Protein AF-A8VLS9-F1 (afdb_monomer_lite)

Radius of gyration: 17.63 Å; chains: 1; bounding box: 40×38×46 Å

Structure (mmCIF, N/CA/C/O backbone):
data_AF-A8VLS9-F1
#
_entry.id   AF-A8VLS9-F1
#
loop_
_atom_site.group_PDB
_atom_site.id
_atom_site.type_symbol
_atom_site.label_atom_id
_atom_site.label_alt_id
_atom_site.label_comp_id
_atom_site.label_asym_id
_atom_site.label_entity_id
_atom_site.label_seq_id
_atom_site.pdbx_PDB_ins_code
_atom_site.Cartn_x
_atom_site.Cartn_y
_atom_site.Cartn_z
_atom_site.occupancy
_atom_site.B_iso_or_equiv
_atom_site.auth_seq_id
_atom_site.auth_comp_id
_atom_site.auth_asym_id
_atom_site.auth_atom_id
_atom_site.pdbx_PDB_model_num
ATOM 1 N N . LEU A 1 1 ? 1.865 -14.936 4.197 1.00 87.62 1 LEU A N 1
ATOM 2 C CA . LEU A 1 1 ? 1.636 -14.391 2.835 1.00 87.62 1 LEU A CA 1
ATOM 3 C C . LEU A 1 1 ? 2.770 -14.680 1.863 1.00 87.62 1 LEU A C 1
ATOM 5 O O . LEU A 1 1 ? 2.477 -15.161 0.781 1.00 87.62 1 LEU A O 1
ATOM 9 N N . HIS A 1 2 ? 4.039 -14.425 2.206 1.00 91.31 2 HIS A N 1
ATOM 10 C CA . HIS A 1 2 ? 5.161 -14.785 1.321 1.00 91.31 2 HIS A CA 1
ATOM 11 C C . HIS A 1 2 ? 5.293 -16.305 1.111 1.00 91.31 2 HIS A C 1
ATOM 13 O O . HIS A 1 2 ? 5.578 -16.752 0.014 1.00 91.31 2 HIS A O 1
ATOM 19 N N . GLN A 1 3 ? 5.055 -17.101 2.158 1.00 94.00 3 GLN A N 1
ATOM 20 C CA . GLN A 1 3 ? 5.086 -18.573 2.114 1.00 94.00 3 GLN A CA 1
ATOM 21 C C . GLN A 1 3 ? 3.741 -19.207 1.700 1.00 94.00 3 GLN A C 1
ATOM 23 O O . GLN A 1 3 ? 3.533 -20.387 1.946 1.00 94.00 3 GLN A O 1
ATOM 28 N N . ASP A 1 4 ? 2.784 -18.416 1.201 1.00 93.94 4 ASP A N 1
ATOM 29 C CA . ASP A 1 4 ? 1.447 -18.878 0.772 1.00 93.94 4 ASP A CA 1
ATOM 30 C C . ASP A 1 4 ? 0.614 -19.659 1.820 1.00 93.94 4 ASP A C 1
ATOM 32 O O . ASP A 1 4 ? -0.390 -20.294 1.512 1.00 93.94 4 ASP A O 1
ATOM 36 N N . LEU A 1 5 ? 0.960 -19.540 3.106 1.00 96.12 5 LEU A N 1
ATOM 37 C CA . LEU A 1 5 ? 0.161 -20.042 4.231 1.00 96.12 5 LEU A CA 1
ATOM 38 C C . LEU A 1 5 ? -1.043 -19.120 4.509 1.00 96.12 5 LEU A C 1
ATOM 40 O O . LEU A 1 5 ? -1.032 -18.345 5.468 1.00 96.12 5 LEU A O 1
ATOM 44 N N . PHE A 1 6 ? -2.061 -19.155 3.647 1.00 96.50 6 PHE A N 1
ATOM 45 C CA . PHE A 1 6 ? -3.184 -18.205 3.681 1.00 96.50 6 PHE A CA 1
ATOM 46 C C . PHE A 1 6 ? -4.073 -18.338 4.920 1.00 96.50 6 PHE A C 1
ATOM 48 O O . PHE A 1 6 ? -4.400 -17.329 5.534 1.00 96.50 6 PHE A O 1
ATOM 55 N N . SER A 1 7 ? -4.395 -19.560 5.351 1.00 96.56 7 SER A N 1
ATOM 56 C CA . SER A 1 7 ? -5.241 -19.794 6.532 1.00 96.56 7 SER A CA 1
ATOM 57 C C . SER A 1 7 ? -4.595 -19.262 7.812 1.00 96.56 7 SER A C 1
ATOM 59 O O . SER A 1 7 ? -5.255 -18.638 8.636 1.00 96.56 7 SER A O 1
ATOM 61 N N . LEU A 1 8 ? -3.282 -19.478 7.962 1.00 97.25 8 LEU A N 1
ATOM 62 C CA . LEU A 1 8 ? -2.515 -18.945 9.086 1.00 97.25 8 LEU A CA 1
ATOM 63 C C . LEU A 1 8 ? -2.406 -17.419 9.004 1.00 97.25 8 LEU A C 1
ATOM 65 O O . LEU A 1 8 ? -2.547 -16.741 10.016 1.00 97.25 8 LEU A O 1
ATOM 69 N N . ALA A 1 9 ? -2.177 -16.875 7.804 1.00 97.19 9 ALA A N 1
ATOM 70 C CA . ALA A 1 9 ? -2.129 -15.432 7.605 1.00 97.19 9 ALA A CA 1
ATOM 71 C C . ALA A 1 9 ? -3.453 -14.765 8.004 1.00 97.19 9 ALA A C 1
ATOM 73 O O . ALA A 1 9 ? -3.411 -13.786 8.741 1.00 97.19 9 ALA A O 1
ATOM 74 N N . GLN A 1 10 ? -4.595 -15.331 7.599 1.00 97.56 10 GLN A N 1
ATOM 75 C CA . GLN A 1 10 ? -5.918 -14.836 7.980 1.00 97.56 10 GLN A CA 1
ATOM 76 C C . GLN A 1 10 ? -6.099 -14.833 9.503 1.00 97.56 10 GLN A C 1
ATOM 78 O O . GLN A 1 10 ? -6.404 -13.797 10.077 1.00 97.56 10 GLN A O 1
ATOM 83 N N . GLN A 1 11 ? -5.777 -15.941 10.182 1.00 97.56 11 GLN A N 1
ATOM 84 C CA . GLN A 1 11 ? -5.857 -16.009 11.648 1.00 97.56 11 GLN A CA 1
ATOM 85 C C . GLN A 1 11 ? -4.977 -14.963 12.346 1.00 97.56 11 GLN A C 1
ATOM 87 O O . GLN A 1 11 ? -5.353 -14.433 13.389 1.00 97.56 11 GLN A O 1
ATOM 92 N N . CYS A 1 12 ? -3.787 -14.677 11.812 1.00 97.19 12 CYS A N 1
ATOM 93 C CA . CYS A 1 12 ? -2.925 -13.631 12.358 1.00 97.19 12 CYS A CA 1
ATOM 94 C C . CYS A 1 12 ? -3.486 -12.224 12.111 1.00 97.19 12 CYS A C 1
ATOM 96 O O . CYS A 1 12 ? -3.339 -11.371 12.982 1.00 97.19 12 CYS A O 1
ATOM 98 N N . ILE A 1 13 ? -4.115 -11.980 10.956 1.00 96.94 13 ILE A N 1
ATOM 99 C CA . ILE A 1 13 ? -4.780 -10.706 10.645 1.00 96.94 13 ILE A CA 1
ATOM 100 C C . ILE A 1 13 ? -5.957 -10.486 11.600 1.00 96.94 13 ILE A C 1
ATOM 102 O O . ILE A 1 13 ? -6.051 -9.415 12.195 1.00 96.94 13 ILE A O 1
ATOM 106 N N . ASP A 1 14 ? -6.794 -11.503 11.806 1.00 96.31 14 ASP A N 1
ATOM 107 C CA . ASP A 1 14 ? -7.952 -11.427 12.703 1.00 96.31 14 ASP A CA 1
ATOM 108 C C . ASP A 1 14 ? -7.511 -11.135 14.144 1.00 96.31 14 ASP A C 1
ATOM 110 O O . ASP A 1 14 ? -7.962 -10.167 14.749 1.00 96.31 14 ASP A O 1
ATOM 114 N N . LYS A 1 15 ? -6.510 -11.868 14.652 1.00 95.50 15 LYS A N 1
ATOM 115 C CA . LYS A 1 15 ? -5.925 -11.601 15.978 1.00 95.50 15 LYS A CA 1
ATOM 116 C C . LYS A 1 15 ? -5.336 -10.199 16.100 1.00 95.50 15 LYS A C 1
ATOM 118 O O . LYS A 1 15 ? -5.392 -9.602 17.169 1.00 95.50 15 LYS A O 1
ATOM 123 N N . ALA A 1 16 ? -4.717 -9.686 15.037 1.00 94.75 16 ALA A N 1
ATOM 124 C CA . ALA A 1 16 ? -4.204 -8.324 15.049 1.00 94.75 16 ALA A CA 1
ATOM 125 C C . ALA A 1 16 ? -5.354 -7.313 15.148 1.00 94.75 16 ALA A C 1
ATOM 127 O O . ALA A 1 16 ? -5.228 -6.356 15.905 1.00 94.75 16 ALA A O 1
ATOM 128 N N . ARG A 1 17 ? -6.477 -7.530 14.450 1.00 94.88 17 ARG A N 1
ATOM 129 C CA . ARG A 1 17 ? -7.660 -6.663 14.568 1.00 94.88 17 ARG A CA 1
ATOM 130 C C . ARG A 1 17 ? -8.220 -6.637 15.981 1.00 94.88 17 ARG A C 1
ATOM 132 O O . ARG A 1 17 ? -8.421 -5.546 16.497 1.00 94.88 17 ARG A O 1
ATOM 139 N N . ASP A 1 18 ? -8.341 -7.795 16.625 1.00 91.38 18 ASP A N 1
ATOM 140 C CA . ASP A 1 18 ? -8.818 -7.875 18.011 1.00 91.38 18 ASP A CA 1
ATOM 141 C C . ASP A 1 18 ? -7.973 -7.007 18.966 1.00 91.38 18 ASP A C 1
ATOM 143 O O . ASP A 1 18 ? -8.494 -6.392 19.896 1.00 91.38 18 ASP A O 1
ATOM 147 N N . LEU A 1 19 ? -6.657 -6.924 18.730 1.00 87.38 19 LEU A N 1
ATOM 148 C CA . LEU A 1 19 ? -5.754 -6.071 19.510 1.00 87.38 19 LEU A CA 1
ATOM 149 C C . LEU A 1 19 ? -5.933 -4.580 19.185 1.00 87.38 19 LEU A C 1
ATOM 151 O O . LEU A 1 19 ? -5.910 -3.746 20.091 1.00 87.38 19 LEU A O 1
ATOM 155 N N . TRP A 1 20 ? -6.124 -4.241 17.908 1.00 86.38 20 TRP A N 1
ATOM 156 C CA . TRP A 1 20 ? -6.301 -2.857 17.462 1.00 86.38 20 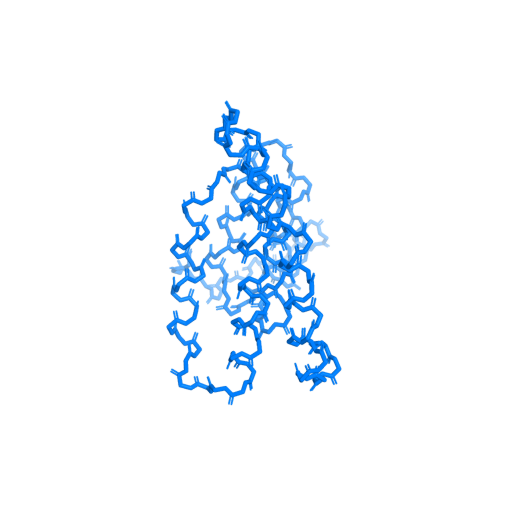TRP A CA 1
ATOM 157 C C . TRP A 1 20 ? -7.673 -2.274 17.820 1.00 86.38 20 TRP A C 1
ATOM 159 O O . TRP A 1 20 ? -7.766 -1.062 18.005 1.00 86.38 20 TRP A O 1
ATOM 169 N N . ASP A 1 21 ? -8.716 -3.091 17.968 1.00 85.94 21 ASP A N 1
ATOM 170 C CA . ASP A 1 21 ? -10.076 -2.629 18.281 1.00 85.94 21 ASP A CA 1
ATOM 171 C C . ASP A 1 21 ? -10.141 -1.852 19.606 1.00 85.94 21 ASP A C 1
ATOM 173 O O . ASP A 1 21 ? -10.777 -0.793 19.692 1.00 85.94 21 ASP A O 1
ATOM 177 N N . ALA A 1 22 ? -9.435 -2.331 20.635 1.00 81.00 22 ALA A N 1
ATOM 178 C CA . ALA A 1 22 ? -9.355 -1.653 21.927 1.00 81.00 22 ALA A CA 1
ATOM 179 C C . ALA A 1 22 ? -8.611 -0.308 21.828 1.00 81.00 22 ALA A C 1
ATOM 181 O O . ALA A 1 22 ? -9.062 0.696 22.387 1.00 81.00 22 ALA A O 1
ATOM 182 N N . GLU A 1 23 ? -7.500 -0.267 21.086 1.00 80.38 23 GLU A N 1
ATOM 183 C CA . GLU A 1 23 ? -6.709 0.952 20.890 1.00 80.38 23 GLU A CA 1
ATOM 184 C C . GLU A 1 23 ? -7.467 1.999 20.063 1.00 80.38 23 GLU A C 1
ATOM 186 O O . GLU A 1 23 ? -7.494 3.182 20.415 1.00 80.38 23 GLU A O 1
ATOM 191 N N . LEU A 1 24 ? -8.132 1.570 18.988 1.00 81.50 24 LEU A N 1
ATOM 192 C CA . LEU A 1 24 ? -8.917 2.442 18.122 1.00 81.50 24 LEU A CA 1
ATOM 193 C C . LEU A 1 24 ? -10.095 3.059 18.881 1.00 81.50 24 LEU A C 1
ATOM 195 O O . LEU A 1 24 ? -10.310 4.269 18.794 1.00 81.50 24 LEU A O 1
ATOM 199 N N . THR A 1 25 ? -10.821 2.251 19.661 1.00 82.62 25 THR A N 1
ATOM 200 C CA . THR A 1 25 ? -11.965 2.718 20.460 1.00 82.62 25 THR A CA 1
ATOM 201 C C . THR A 1 25 ? -11.542 3.790 21.465 1.00 82.62 25 THR A C 1
ATOM 203 O O . THR A 1 25 ? -12.227 4.803 21.611 1.00 82.62 25 THR A O 1
ATOM 206 N N . ALA A 1 26 ? -10.388 3.610 22.116 1.00 82.56 26 ALA A N 1
ATOM 207 C CA . ALA A 1 26 ? -9.853 4.586 23.060 1.00 82.56 26 ALA A CA 1
ATOM 208 C C . ALA A 1 26 ? -9.448 5.904 22.372 1.00 82.56 26 ALA A C 1
ATOM 210 O O . ALA A 1 26 ? -9.826 6.982 22.827 1.00 82.56 26 ALA A O 1
ATOM 211 N N . MET A 1 27 ? -8.719 5.839 21.252 1.00 84.06 27 MET A N 1
ATOM 212 C CA . MET A 1 27 ? -8.195 7.035 20.576 1.00 84.06 27 MET A CA 1
ATOM 213 C C . MET A 1 27 ? -9.257 7.821 19.799 1.00 84.06 27 MET A C 1
ATOM 215 O O . MET A 1 27 ? -9.195 9.054 19.740 1.00 84.06 27 MET A O 1
ATOM 219 N N . ALA A 1 28 ? -10.236 7.133 19.203 1.00 78.56 28 ALA A N 1
ATOM 220 C CA . ALA A 1 28 ? -11.307 7.764 18.432 1.00 78.56 28 ALA A CA 1
ATOM 221 C C . ALA A 1 28 ? -12.211 8.654 19.299 1.00 78.56 28 ALA A C 1
ATOM 223 O O . ALA A 1 28 ? -12.727 9.656 18.805 1.00 78.56 28 ALA A O 1
ATOM 224 N N . GLY A 1 29 ? -12.357 8.325 20.589 1.00 77.38 29 GLY A N 1
ATOM 225 C CA . GLY A 1 29 ? -13.092 9.147 21.552 1.00 77.38 29 GLY A CA 1
ATOM 226 C C . GLY A 1 29 ? -12.431 10.496 21.857 1.00 77.38 29 GLY A C 1
ATOM 227 O O . GLY A 1 29 ? -13.108 11.412 22.317 1.00 77.38 29 GLY A O 1
ATOM 228 N N . GLU A 1 30 ? -11.130 10.643 21.584 1.00 80.56 30 GLU A N 1
ATOM 229 C CA . GLU A 1 30 ? -10.371 11.855 21.906 1.00 80.56 30 GLU A CA 1
ATOM 230 C C . GLU A 1 30 ? -10.206 12.788 20.701 1.00 80.56 30 GLU A C 1
ATOM 232 O O . GLU A 1 30 ? -10.484 13.983 20.793 1.00 80.56 30 GLU A O 1
ATOM 237 N N . SER A 1 31 ? -9.707 12.274 19.569 1.00 85.56 31 SER A N 1
ATOM 238 C CA . SER A 1 31 ? -9.565 13.053 18.331 1.00 85.56 31 SER A CA 1
ATOM 239 C C . SER A 1 31 ? -9.227 12.175 17.125 1.00 85.56 31 SER A C 1
ATOM 241 O O . SER A 1 31 ? -8.491 11.193 17.229 1.00 85.56 31 SER A O 1
ATOM 243 N N . TYR A 1 32 ? -9.664 12.602 15.937 1.00 83.31 32 TYR A N 1
ATOM 244 C CA . TYR A 1 32 ? -9.305 11.935 14.681 1.00 83.31 32 TYR A CA 1
ATOM 245 C C . TYR A 1 32 ? -7.788 11.902 14.435 1.00 83.31 32 TYR A C 1
ATOM 247 O O . TYR A 1 32 ? -7.257 10.910 13.944 1.00 83.31 32 TYR A O 1
ATOM 255 N N . SER A 1 33 ? -7.066 12.970 14.791 1.00 85.38 33 SER A N 1
ATOM 256 C CA . SER A 1 33 ? -5.616 13.053 14.582 1.00 85.38 33 SER A CA 1
ATOM 257 C C . SER A 1 33 ? -4.846 12.002 15.383 1.00 85.38 33 SER A C 1
ATOM 259 O O . SER A 1 33 ? -3.887 11.442 14.858 1.00 85.38 33 SER A O 1
ATOM 261 N N . ARG A 1 34 ? -5.278 11.689 16.613 1.00 86.19 34 ARG A N 1
ATOM 262 C CA . ARG A 1 34 ? -4.702 10.594 17.411 1.00 86.19 34 ARG A CA 1
ATOM 263 C C . ARG A 1 34 ? -5.068 9.223 16.851 1.00 86.19 34 ARG A C 1
ATOM 265 O O . ARG A 1 34 ? -4.205 8.358 16.766 1.00 86.19 34 ARG A O 1
ATOM 272 N N . ALA A 1 35 ? -6.311 9.051 16.405 1.00 90.12 35 ALA A N 1
ATOM 273 C CA . ALA A 1 35 ? -6.772 7.789 15.836 1.00 90.12 35 ALA A CA 1
ATOM 274 C C . ALA A 1 35 ? -6.178 7.480 14.448 1.00 90.12 35 ALA A C 1
ATOM 276 O O . ALA A 1 35 ? -6.175 6.322 14.034 1.00 90.12 35 ALA A O 1
ATOM 277 N N . TYR A 1 36 ? -5.654 8.477 13.722 1.00 91.25 36 TYR A N 1
ATOM 278 C CA . TYR A 1 36 ? -5.196 8.301 12.340 1.00 91.25 36 TYR A CA 1
ATOM 279 C C . TYR A 1 36 ? -4.125 7.211 12.186 1.00 91.25 36 TYR A C 1
ATOM 281 O O . TYR A 1 36 ? -4.201 6.411 11.257 1.00 91.25 36 TYR A O 1
ATOM 289 N N . GLY A 1 37 ? -3.166 7.126 13.114 1.00 90.88 37 GLY A N 1
ATOM 290 C CA . GLY A 1 37 ? -2.146 6.073 13.079 1.00 90.88 37 GLY A CA 1
ATOM 291 C C . GLY A 1 37 ? -2.751 4.666 13.146 1.00 90.88 37 GLY A C 1
ATOM 292 O O . GLY A 1 37 ? -2.382 3.800 12.356 1.00 90.88 37 GLY A O 1
ATOM 293 N N . ALA A 1 38 ? -3.737 4.459 14.023 1.00 90.31 38 ALA A N 1
ATOM 294 C CA . ALA A 1 38 ? -4.461 3.192 14.103 1.00 90.31 38 ALA A CA 1
ATOM 295 C C . ALA A 1 38 ? -5.337 2.942 12.868 1.00 90.31 38 ALA A C 1
ATOM 297 O O . ALA A 1 38 ? -5.376 1.820 12.377 1.00 90.31 38 ALA A O 1
ATOM 298 N N . MET A 1 39 ? -5.958 3.978 12.293 1.00 90.69 39 MET A N 1
ATOM 299 C CA . MET A 1 39 ? -6.696 3.852 11.029 1.00 90.69 39 MET A CA 1
ATOM 300 C C . MET A 1 39 ? -5.801 3.365 9.882 1.00 90.69 39 MET A C 1
ATOM 302 O O . MET A 1 39 ? -6.226 2.522 9.092 1.00 90.69 39 MET A O 1
ATOM 306 N N . VAL A 1 40 ? -4.553 3.845 9.803 1.00 93.94 40 VAL A N 1
ATOM 307 C CA . VAL A 1 40 ? -3.566 3.351 8.829 1.00 93.94 40 VAL A CA 1
ATOM 308 C C . VAL A 1 40 ? -3.240 1.877 9.087 1.00 93.94 40 VAL A C 1
ATOM 310 O O . VAL A 1 40 ? -3.220 1.093 8.139 1.00 93.94 40 VAL A O 1
ATOM 313 N N . SER A 1 41 ? -3.057 1.467 10.346 1.00 94.12 41 SER A N 1
ATOM 314 C CA . SER A 1 41 ? -2.862 0.052 10.701 1.00 94.12 41 SER A CA 1
ATOM 315 C C . SER A 1 41 ? -4.055 -0.818 10.288 1.00 94.12 41 SER A C 1
ATOM 317 O O . SER A 1 41 ? -3.864 -1.857 9.656 1.00 94.12 41 SER A O 1
ATOM 319 N N . CYS A 1 42 ? -5.287 -0.383 10.567 1.00 93.81 42 CYS A N 1
ATOM 320 C CA . CYS A 1 42 ? -6.504 -1.081 10.146 1.00 93.81 42 CYS A CA 1
ATO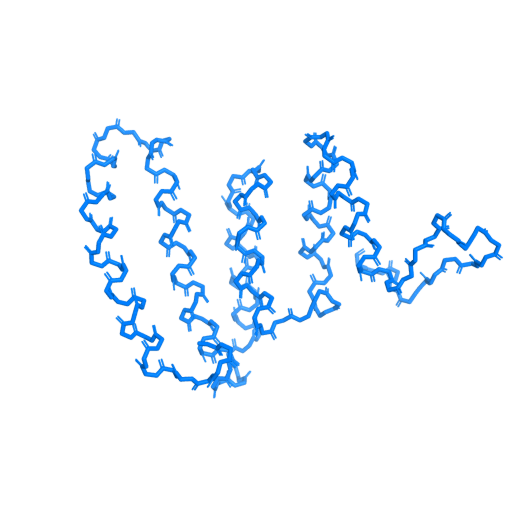M 321 C C . CYS A 1 42 ? -6.593 -1.192 8.619 1.00 93.81 42 CYS A C 1
ATOM 323 O O . CYS A 1 42 ? -6.902 -2.264 8.098 1.00 93.81 42 CYS A O 1
ATOM 325 N N . GLN A 1 43 ? -6.264 -0.119 7.892 1.00 95.25 43 GLN A N 1
ATOM 326 C CA . GLN A 1 43 ? -6.181 -0.156 6.434 1.00 95.25 43 GLN A CA 1
ATOM 327 C C . GLN A 1 43 ? -5.147 -1.182 5.957 1.00 95.25 43 GLN A C 1
ATOM 329 O O . GLN A 1 43 ? -5.451 -1.957 5.056 1.00 95.25 43 GLN A O 1
ATOM 334 N N . MET A 1 44 ? -3.952 -1.225 6.553 1.00 97.44 44 MET A N 1
ATOM 335 C CA . MET A 1 44 ? -2.922 -2.202 6.185 1.00 97.44 44 MET A CA 1
ATOM 336 C C . MET A 1 44 ? -3.366 -3.646 6.442 1.00 97.44 44 MET A C 1
ATOM 338 O O . MET A 1 44 ? -3.057 -4.520 5.636 1.00 97.44 44 MET A O 1
ATOM 342 N N . LEU A 1 45 ? -4.107 -3.908 7.524 1.00 97.25 45 LEU A N 1
ATOM 343 C CA . LEU A 1 45 ? -4.689 -5.229 7.791 1.00 97.25 45 LEU A CA 1
ATOM 344 C C . LEU A 1 45 ? -5.703 -5.624 6.713 1.00 97.25 45 LEU A C 1
ATOM 346 O O . LEU A 1 45 ? -5.643 -6.740 6.206 1.00 97.25 45 LEU A O 1
ATOM 350 N N . SER A 1 46 ? -6.573 -4.700 6.301 1.00 97.44 46 SER A N 1
ATOM 351 C CA . SER A 1 46 ? -7.495 -4.934 5.183 1.00 97.44 46 SER A CA 1
ATOM 352 C C . SER A 1 46 ? -6.761 -5.126 3.850 1.00 97.44 46 SER A C 1
ATOM 354 O O . SER A 1 46 ? -7.119 -6.011 3.078 1.00 97.44 46 SER A O 1
ATOM 356 N N . GLU A 1 47 ? -5.683 -4.377 3.592 1.00 98.06 47 GLU A N 1
ATOM 357 C CA . GLU A 1 47 ? -4.855 -4.587 2.397 1.00 98.06 47 GLU A CA 1
ATOM 358 C C . GLU A 1 47 ? -4.141 -5.949 2.420 1.00 98.06 47 GLU A C 1
ATOM 360 O O . GLU A 1 47 ? -4.004 -6.576 1.373 1.00 98.06 47 GLU A O 1
ATOM 365 N N . LEU A 1 48 ? -3.747 -6.473 3.588 1.00 98.31 48 LEU A N 1
ATOM 366 C CA . LEU A 1 48 ? -3.178 -7.823 3.709 1.00 98.31 48 LEU A CA 1
ATOM 367 C C . LEU A 1 48 ? -4.190 -8.928 3.361 1.00 98.31 48 LEU A C 1
ATOM 369 O O . LEU A 1 48 ? -3.798 -9.952 2.799 1.00 98.31 48 LEU A O 1
ATOM 373 N N . GLU A 1 49 ? -5.477 -8.741 3.647 1.00 98.06 49 GLU A N 1
ATOM 374 C CA . GLU A 1 49 ? -6.521 -9.666 3.184 1.00 98.06 49 GLU A CA 1
ATOM 375 C C . GLU A 1 49 ? -6.744 -9.561 1.680 1.00 98.06 49 GLU A C 1
ATOM 377 O O . GLU A 1 49 ? -6.879 -10.571 0.989 1.00 98.06 49 GLU A O 1
ATOM 382 N N . GLU A 1 50 ? -6.741 -8.341 1.147 1.00 98.44 50 GLU A N 1
ATOM 383 C CA . GLU A 1 50 ? -6.825 -8.111 -0.294 1.00 98.44 50 GLU A CA 1
ATOM 384 C C . GLU A 1 50 ? -5.613 -8.722 -1.012 1.00 98.44 50 GLU A C 1
ATOM 386 O O . GLU A 1 50 ? -5.775 -9.262 -2.100 1.00 98.44 50 GLU A O 1
ATOM 391 N N . VAL A 1 51 ? -4.429 -8.768 -0.388 1.00 98.31 51 VAL A N 1
ATOM 392 C CA . VAL A 1 51 ? -3.260 -9.518 -0.887 1.00 98.31 51 VAL A CA 1
ATOM 393 C C . VAL A 1 51 ? -3.545 -11.024 -0.973 1.00 98.31 51 VAL A C 1
ATOM 395 O O . VAL A 1 51 ? -3.154 -11.660 -1.955 1.00 98.31 51 VAL A O 1
ATOM 398 N N . ILE A 1 52 ? -4.237 -11.613 0.011 1.00 98.12 52 ILE A N 1
ATOM 399 C CA . ILE A 1 52 ? -4.681 -13.020 -0.060 1.00 98.12 52 ILE A CA 1
ATOM 400 C C . ILE A 1 52 ? -5.627 -13.198 -1.252 1.00 98.12 52 ILE A C 1
ATOM 402 O O . ILE A 1 52 ? -5.423 -14.086 -2.080 1.00 98.12 52 ILE A O 1
ATOM 406 N N . GLN A 1 53 ? -6.628 -12.324 -1.377 1.00 97.81 53 GLN A N 1
ATOM 407 C CA . GLN A 1 53 ? -7.606 -12.370 -2.468 1.00 97.81 53 GLN A CA 1
ATOM 408 C C . GLN A 1 53 ? -6.945 -12.186 -3.839 1.00 97.81 53 GLN A C 1
ATOM 410 O O . GLN A 1 53 ? -7.273 -12.910 -4.771 1.00 97.81 53 GLN A O 1
ATOM 415 N N . TYR A 1 54 ? -5.970 -11.285 -3.951 1.00 97.75 54 TYR A N 1
ATOM 416 C CA . TYR A 1 54 ? -5.218 -11.017 -5.175 1.00 97.75 54 TYR A CA 1
ATOM 417 C C . TYR A 1 54 ? -4.434 -12.248 -5.656 1.00 97.75 54 TYR A C 1
ATOM 419 O O . TYR A 1 54 ? -4.355 -12.521 -6.861 1.00 97.75 54 TYR A O 1
ATOM 427 N N . LYS A 1 55 ? -3.860 -13.010 -4.712 1.00 96.69 55 LYS A N 1
ATOM 428 C CA . LYS A 1 55 ? -3.153 -14.265 -5.004 1.00 96.69 55 LYS A CA 1
ATOM 429 C C . LYS A 1 55 ? -4.099 -15.389 -5.424 1.00 96.69 55 LYS A C 1
ATOM 431 O O . LYS A 1 55 ? -3.729 -16.172 -6.293 1.00 96.69 55 LYS A O 1
ATOM 436 N N . LEU A 1 56 ? -5.288 -15.468 -4.825 1.00 97.06 56 LEU A N 1
ATOM 437 C CA . LEU A 1 56 ? -6.217 -16.588 -5.013 1.00 97.06 56 LEU A CA 1
ATOM 438 C C . LEU A 1 56 ? -7.246 -16.387 -6.135 1.00 97.06 56 LEU A C 1
ATOM 440 O O . LEU A 1 56 ? -7.701 -17.375 -6.701 1.00 97.06 56 LEU A O 1
ATOM 444 N N . VAL A 1 57 ? -7.629 -15.145 -6.449 1.00 97.69 57 VAL A N 1
ATOM 445 C CA . VAL A 1 57 ? -8.755 -14.827 -7.347 1.00 97.69 57 VAL A CA 1
ATOM 446 C C . VAL A 1 57 ? -8.310 -13.829 -8.427 1.00 97.69 57 VAL A C 1
ATOM 448 O O . VAL A 1 57 ? -8.385 -12.613 -8.214 1.00 97.69 57 VAL A O 1
ATOM 451 N N . PRO A 1 58 ? -7.823 -14.309 -9.588 1.00 96.75 58 PRO A N 1
ATOM 452 C CA . PRO A 1 58 ? -7.324 -13.457 -10.668 1.00 96.75 58 PRO A CA 1
ATOM 453 C C . PRO A 1 58 ? -8.330 -12.410 -11.164 1.00 96.75 58 PRO A C 1
ATOM 455 O O . PRO A 1 58 ? -7.941 -11.287 -11.472 1.00 96.75 58 PRO A O 1
ATOM 458 N N . GLU A 1 59 ? -9.620 -12.738 -11.175 1.00 97.56 59 GLU A N 1
ATOM 459 C CA . GLU A 1 59 ? -10.712 -11.883 -11.656 1.00 97.56 59 GLU A CA 1
ATOM 460 C C . GLU A 1 59 ? -10.907 -10.632 -10.791 1.00 97.56 59 GLU A C 1
ATOM 462 O O . GLU A 1 59 ? -11.493 -9.647 -11.234 1.00 97.56 59 GLU A O 1
ATOM 467 N N . ARG A 1 60 ? -10.417 -10.650 -9.545 1.00 96.75 60 ARG A N 1
ATOM 468 C CA . ARG A 1 60 ? -10.524 -9.513 -8.622 1.00 96.75 60 ARG A CA 1
ATOM 469 C C . ARG A 1 60 ? -9.332 -8.566 -8.685 1.00 96.75 60 ARG A C 1
ATOM 471 O O . ARG A 1 60 ? -9.377 -7.526 -8.033 1.00 96.75 60 ARG A O 1
ATOM 478 N N . ARG A 1 61 ? -8.278 -8.890 -9.440 1.00 97.19 61 ARG A N 1
ATOM 479 C CA . ARG A 1 61 ? -7.019 -8.127 -9.434 1.00 97.19 61 ARG A CA 1
ATOM 480 C C . ARG A 1 61 ? -7.207 -6.674 -9.846 1.00 97.19 61 ARG A C 1
ATOM 482 O O . ARG A 1 61 ? -6.719 -5.802 -9.137 1.00 97.19 61 ARG A O 1
ATOM 489 N N . ASP A 1 62 ? -7.931 -6.415 -10.929 1.00 96.25 62 ASP A N 1
ATOM 490 C CA . ASP A 1 62 ? -8.130 -5.047 -11.422 1.00 96.25 62 ASP A CA 1
ATOM 491 C C . ASP A 1 62 ? -8.955 -4.216 -10.431 1.00 96.25 62 ASP A C 1
ATOM 493 O O . ASP A 1 62 ? -8.542 -3.129 -10.038 1.00 96.25 62 ASP A O 1
ATOM 497 N N . ILE A 1 63 ? -10.034 -4.795 -9.894 1.00 97.75 63 ILE A N 1
ATOM 498 C CA . ILE A 1 63 ? -10.871 -4.153 -8.866 1.00 97.75 63 ILE A CA 1
ATOM 499 C C . ILE A 1 63 ? -10.054 -3.827 -7.607 1.00 97.75 63 ILE A C 1
ATOM 501 O O . ILE A 1 63 ? -10.189 -2.743 -7.036 1.00 97.75 63 ILE A O 1
ATOM 505 N N . ILE A 1 64 ? -9.199 -4.754 -7.159 1.00 98.06 64 ILE A N 1
ATOM 506 C CA . ILE A 1 64 ? -8.327 -4.543 -5.996 1.00 98.06 64 ILE A CA 1
ATOM 507 C C . ILE A 1 64 ? -7.325 -3.419 -6.280 1.00 98.06 64 ILE A C 1
ATOM 509 O O . ILE A 1 64 ? -7.131 -2.558 -5.425 1.00 98.06 64 ILE A O 1
ATOM 513 N N . ARG A 1 65 ? -6.723 -3.381 -7.475 1.00 97.19 65 ARG A N 1
ATOM 514 C CA . ARG A 1 65 ? -5.779 -2.323 -7.872 1.00 97.19 65 ARG A CA 1
ATOM 515 C C . ARG A 1 65 ? -6.429 -0.945 -7.886 1.00 97.19 65 ARG A C 1
ATOM 517 O O . ARG A 1 65 ? -5.849 -0.009 -7.338 1.00 97.19 65 ARG A O 1
ATOM 524 N N . ASP A 1 66 ? -7.628 -0.832 -8.448 1.00 96.62 66 ASP A N 1
ATOM 525 C CA . ASP A 1 66 ? -8.374 0.427 -8.475 1.00 96.62 66 ASP A CA 1
ATOM 526 C C . ASP A 1 66 ? -8.736 0.878 -7.055 1.00 96.62 66 ASP A C 1
ATOM 528 O O . ASP A 1 66 ? -8.470 2.019 -6.671 1.00 96.62 66 ASP A O 1
ATOM 532 N N . THR A 1 67 ? -9.216 -0.051 -6.223 1.00 97.75 67 THR A N 1
ATOM 533 C CA . THR A 1 67 ? -9.530 0.211 -4.810 1.00 97.75 67 THR A CA 1
ATOM 534 C C . THR A 1 67 ? -8.292 0.682 -4.041 1.00 97.75 67 THR A C 1
ATOM 536 O O . THR A 1 67 ? -8.346 1.654 -3.285 1.00 97.75 67 THR A O 1
ATOM 539 N N . TRP A 1 68 ? -7.148 0.021 -4.234 1.00 98.00 68 TRP A N 1
ATOM 540 C CA . TRP A 1 68 ? -5.868 0.402 -3.635 1.00 98.00 68 TRP A CA 1
ATOM 541 C C . TRP A 1 68 ? -5.422 1.794 -4.064 1.00 98.00 68 TRP A C 1
ATOM 543 O O . TRP A 1 68 ? -4.931 2.568 -3.231 1.00 98.00 68 TRP A O 1
ATOM 553 N N . TRP A 1 69 ? -5.583 2.125 -5.342 1.00 97.38 69 TRP A N 1
ATOM 554 C CA . TRP A 1 69 ? -5.259 3.446 -5.856 1.00 97.38 69 TRP A CA 1
ATOM 555 C C . TRP A 1 69 ? -6.135 4.523 -5.204 1.00 97.38 69 TRP A C 1
ATOM 557 O O . TRP A 1 69 ? -5.601 5.449 -4.591 1.00 97.38 69 TRP A O 1
ATOM 567 N N . GLU A 1 70 ? -7.460 4.379 -5.263 1.00 97.31 70 GLU A N 1
ATOM 568 C CA . GLU A 1 70 ? -8.408 5.348 -4.703 1.00 97.31 70 GLU A CA 1
ATOM 569 C C . GLU A 1 70 ? -8.206 5.547 -3.197 1.00 97.31 70 GLU A C 1
ATOM 571 O O . GLU A 1 70 ? -8.093 6.682 -2.723 1.00 97.31 70 GLU A O 1
ATOM 576 N N . ARG A 1 71 ? -8.063 4.446 -2.446 1.00 97.56 71 ARG A N 1
ATOM 577 C CA . ARG A 1 71 ? -7.847 4.482 -0.995 1.00 97.56 71 ARG A CA 1
ATOM 578 C C . ARG A 1 71 ? -6.560 5.220 -0.632 1.00 97.56 71 ARG A C 1
ATOM 580 O O . ARG A 1 71 ? -6.566 6.044 0.279 1.00 97.56 71 ARG A O 1
ATOM 587 N N . LEU A 1 72 ? -5.472 4.991 -1.374 1.00 97.12 72 LEU A N 1
ATOM 588 C CA . LEU A 1 72 ? -4.196 5.673 -1.131 1.00 97.12 72 LEU A CA 1
ATOM 589 C C . LEU A 1 72 ? -4.291 7.183 -1.381 1.00 97.12 72 LEU A C 1
ATOM 591 O O . LEU A 1 72 ? -3.668 7.965 -0.664 1.00 97.12 72 LEU A O 1
ATOM 595 N N . GLN A 1 73 ? -5.084 7.618 -2.367 1.00 95.06 73 GLN A N 1
ATOM 596 C CA . GLN A 1 73 ? -5.291 9.048 -2.616 1.00 95.06 73 GLN A CA 1
ATOM 597 C C . GLN A 1 73 ? -6.014 9.756 -1.460 1.00 95.06 73 GLN A C 1
ATOM 599 O O . GLN A 1 73 ? -5.805 10.959 -1.280 1.00 95.06 73 GLN A O 1
ATOM 604 N N . GLY A 1 74 ? -6.834 9.027 -0.696 1.00 94.62 74 GLY A N 1
ATOM 605 C CA . GLY A 1 74 ? -7.506 9.518 0.508 1.00 94.62 74 GLY A CA 1
ATOM 606 C C . GLY A 1 74 ? -6.614 9.571 1.754 1.00 94.62 74 GLY A C 1
ATOM 607 O O . GLY A 1 74 ? -6.939 10.291 2.699 1.00 94.62 74 GLY A O 1
ATOM 608 N N . CYS A 1 75 ? -5.481 8.861 1.768 1.00 95.38 75 CYS A N 1
ATOM 609 C CA . CYS A 1 75 ? -4.535 8.898 2.882 1.00 95.38 75 CYS A CA 1
ATOM 610 C C . CYS A 1 75 ? -3.866 10.277 3.011 1.00 95.38 75 CYS A C 1
ATOM 612 O O . CYS A 1 75 ? -3.622 10.986 2.027 1.00 95.38 75 CYS A O 1
ATOM 614 N N . GLN A 1 76 ? -3.481 10.643 4.237 1.00 95.19 76 GLN A N 1
ATOM 615 C CA . GLN A 1 76 ? -2.658 11.828 4.463 1.00 95.19 76 GLN A CA 1
ATOM 616 C C . GLN A 1 76 ? -1.333 11.721 3.700 1.00 95.19 76 GLN A C 1
ATOM 618 O O . GLN A 1 76 ? -0.795 10.639 3.463 1.00 95.19 76 GLN A O 1
ATOM 623 N N . ARG A 1 77 ? -0.788 12.877 3.313 1.00 95.50 77 ARG A N 1
ATOM 624 C CA . ARG A 1 77 ? 0.460 13.000 2.546 1.00 95.50 77 ARG A CA 1
ATOM 625 C C . ARG A 1 77 ? 1.686 12.853 3.454 1.00 95.50 77 ARG A C 1
ATOM 627 O O . ARG A 1 77 ? 2.502 13.765 3.550 1.00 95.50 77 ARG A O 1
ATOM 634 N N . ILE A 1 78 ? 1.780 11.711 4.127 1.00 96.56 78 ILE A N 1
ATOM 635 C CA . ILE A 1 78 ? 2.867 11.339 5.036 1.00 96.56 78 ILE A CA 1
ATOM 636 C C . ILE A 1 78 ? 3.675 10.224 4.373 1.00 96.56 78 ILE A C 1
ATOM 638 O O . ILE A 1 78 ? 3.129 9.194 3.977 1.00 96.56 78 ILE A O 1
ATOM 642 N N . VAL A 1 79 ? 4.982 10.446 4.222 1.00 97.06 79 VAL A N 1
ATOM 643 C CA . VAL A 1 79 ? 5.870 9.544 3.473 1.00 97.06 79 VAL A CA 1
ATOM 644 C C . VAL A 1 79 ? 5.955 8.170 4.136 1.00 97.06 79 VAL A C 1
ATOM 646 O O . VAL A 1 79 ? 5.952 7.159 3.440 1.00 97.06 79 VAL A O 1
ATOM 649 N N . GLU A 1 80 ? 6.016 8.127 5.464 1.00 96.94 80 GLU A N 1
ATOM 650 C CA . GLU A 1 80 ? 6.118 6.905 6.262 1.00 96.94 80 GLU A CA 1
ATOM 651 C C . GLU A 1 80 ? 4.908 5.994 6.074 1.00 96.94 80 GLU A C 1
ATOM 653 O O . GLU A 1 80 ? 5.065 4.789 5.882 1.00 96.94 80 GLU A O 1
ATOM 658 N N . ASP A 1 81 ? 3.706 6.567 6.102 1.00 97.19 81 ASP A N 1
ATOM 659 C CA . ASP A 1 81 ? 2.468 5.798 5.993 1.00 97.19 81 ASP A CA 1
ATOM 660 C C . ASP A 1 81 ? 2.297 5.254 4.579 1.00 97.19 81 ASP A C 1
ATOM 662 O O . ASP A 1 81 ? 2.037 4.065 4.400 1.00 97.19 81 ASP A O 1
ATOM 666 N N . TRP A 1 82 ? 2.559 6.089 3.567 1.00 97.94 82 TRP A N 1
ATOM 667 C CA . TRP A 1 82 ? 2.584 5.638 2.177 1.00 97.94 82 TRP A CA 1
ATOM 668 C C . TRP A 1 82 ? 3.601 4.515 1.982 1.00 97.94 82 TRP A C 1
ATOM 670 O O . TRP A 1 82 ? 3.283 3.506 1.364 1.00 97.94 82 TRP A O 1
ATOM 680 N N . GLN A 1 83 ? 4.804 4.640 2.547 1.00 97.44 83 GLN A N 1
ATOM 681 C CA . GLN A 1 83 ? 5.827 3.603 2.437 1.00 97.44 83 GLN A CA 1
ATOM 682 C C . GLN A 1 83 ? 5.355 2.267 3.024 1.00 97.44 83 GLN A C 1
ATOM 684 O O . GLN A 1 83 ? 5.512 1.232 2.381 1.00 97.44 83 GLN A O 1
ATOM 689 N N . ARG A 1 84 ? 4.760 2.283 4.223 1.00 97.62 84 ARG A N 1
ATOM 690 C CA . ARG A 1 84 ? 4.244 1.076 4.887 1.00 97.62 84 ARG A CA 1
ATOM 691 C C . ARG A 1 84 ? 3.135 0.406 4.077 1.00 97.62 84 ARG A C 1
ATOM 693 O O . ARG A 1 84 ? 3.169 -0.809 3.906 1.00 97.62 84 ARG A O 1
ATOM 700 N N . ILE A 1 85 ? 2.202 1.193 3.542 1.00 98.00 85 ILE A N 1
ATOM 701 C CA . ILE A 1 85 ? 1.116 0.700 2.687 1.00 98.00 85 ILE A CA 1
ATOM 702 C C . ILE A 1 85 ? 1.686 0.074 1.404 1.00 98.00 85 ILE A C 1
ATOM 704 O O . ILE A 1 85 ? 1.356 -1.060 1.063 1.00 98.00 85 ILE A O 1
ATOM 708 N N . LEU A 1 86 ? 2.612 0.753 0.720 1.00 97.56 86 LEU A N 1
ATOM 709 C CA . LEU A 1 86 ? 3.223 0.220 -0.503 1.00 97.56 86 LEU A CA 1
ATOM 710 C C . LEU A 1 86 ? 4.011 -1.066 -0.254 1.00 97.56 86 LEU A C 1
ATOM 712 O O . LEU A 1 86 ? 3.966 -1.965 -1.086 1.00 97.56 86 LEU A O 1
ATOM 716 N N . MET A 1 87 ? 4.675 -1.208 0.897 1.00 96.88 87 MET A N 1
ATOM 717 C CA . MET A 1 87 ? 5.347 -2.460 1.262 1.00 96.88 87 MET A CA 1
ATOM 718 C C . MET A 1 87 ? 4.382 -3.650 1.361 1.00 96.88 87 MET A C 1
ATOM 720 O O . MET A 1 87 ? 4.775 -4.762 1.009 1.00 96.88 87 MET A O 1
ATOM 724 N N . VAL A 1 88 ? 3.135 -3.435 1.796 1.00 98.00 88 VAL A N 1
ATOM 725 C CA . VAL A 1 88 ? 2.097 -4.481 1.796 1.00 98.00 88 VAL A CA 1
ATOM 726 C C . VAL A 1 88 ? 1.732 -4.868 0.361 1.00 98.00 88 VAL A C 1
ATOM 728 O O . VAL A 1 88 ? 1.737 -6.052 0.027 1.00 98.00 88 VAL A O 1
ATOM 731 N N . ARG A 1 89 ? 1.493 -3.886 -0.515 1.00 97.75 89 ARG A N 1
ATOM 732 C CA . ARG A 1 89 ? 1.126 -4.121 -1.927 1.00 97.75 89 ARG A CA 1
ATOM 733 C C . ARG A 1 89 ? 2.241 -4.802 -2.724 1.00 97.75 89 ARG A C 1
ATOM 735 O O . ARG A 1 89 ? 1.967 -5.668 -3.555 1.00 97.75 89 ARG A O 1
ATOM 742 N N . SER A 1 90 ? 3.500 -4.488 -2.412 1.00 96.75 90 SER A N 1
ATOM 743 C CA . SER A 1 90 ? 4.689 -5.117 -3.006 1.00 96.75 90 SER A CA 1
ATOM 744 C C . SER A 1 90 ? 4.797 -6.624 -2.754 1.00 96.75 90 SER A C 1
ATOM 746 O O . SER A 1 90 ? 5.629 -7.281 -3.373 1.00 96.75 90 SER A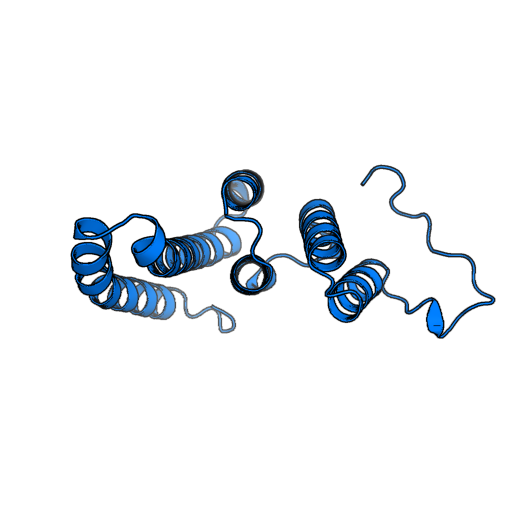 O 1
ATOM 748 N N . LEU A 1 91 ? 3.976 -7.202 -1.866 1.00 97.06 91 LEU A N 1
ATOM 749 C CA . LEU A 1 91 ? 3.894 -8.656 -1.702 1.00 97.06 91 LEU A CA 1
ATOM 750 C C . LEU A 1 91 ? 3.332 -9.368 -2.943 1.00 97.06 91 LEU A C 1
ATOM 752 O O . LEU A 1 91 ? 3.487 -10.587 -3.052 1.00 97.06 91 LEU A O 1
ATOM 756 N N . VAL A 1 92 ? 2.643 -8.641 -3.830 1.00 97.06 92 VAL A N 1
ATOM 757 C CA . VAL A 1 92 ? 1.948 -9.207 -5.000 1.00 97.06 92 VAL A CA 1
ATOM 758 C C . VAL A 1 92 ? 2.058 -8.386 -6.281 1.00 97.06 92 VAL A C 1
ATOM 760 O O . VAL A 1 92 ? 1.840 -8.959 -7.342 1.00 97.06 92 VAL A O 1
ATOM 763 N N . ILE A 1 93 ? 2.388 -7.093 -6.209 1.00 95.19 93 ILE A N 1
ATOM 764 C CA . ILE A 1 93 ? 2.509 -6.215 -7.383 1.00 95.19 93 ILE A CA 1
ATOM 765 C C . ILE A 1 93 ? 3.936 -5.682 -7.488 1.00 95.19 93 ILE A C 1
ATOM 767 O O . ILE A 1 93 ? 4.461 -5.085 -6.545 1.00 95.19 93 ILE A O 1
ATOM 771 N N . ASN A 1 94 ? 4.558 -5.855 -8.653 1.00 94.12 94 ASN A N 1
ATOM 772 C CA . ASN A 1 94 ? 5.851 -5.252 -8.946 1.00 94.12 94 ASN A CA 1
ATOM 773 C C . ASN A 1 94 ? 5.696 -3.730 -9.172 1.00 94.12 94 ASN A C 1
ATOM 775 O O . ASN A 1 94 ? 4.740 -3.307 -9.822 1.00 94.12 94 ASN A O 1
ATOM 779 N N . PRO A 1 95 ? 6.639 -2.881 -8.719 1.00 93.06 95 PRO A N 1
ATOM 780 C CA . PRO A 1 95 ? 6.626 -1.450 -9.023 1.00 93.06 95 PRO A CA 1
ATOM 781 C C . PRO A 1 95 ? 6.409 -1.068 -10.496 1.00 93.06 95 PRO A C 1
ATOM 783 O O . PRO A 1 95 ? 5.777 -0.047 -10.763 1.00 93.06 95 PRO A O 1
ATOM 786 N N . HIS A 1 96 ? 6.872 -1.886 -11.449 1.00 91.00 96 HIS A N 1
ATOM 787 C 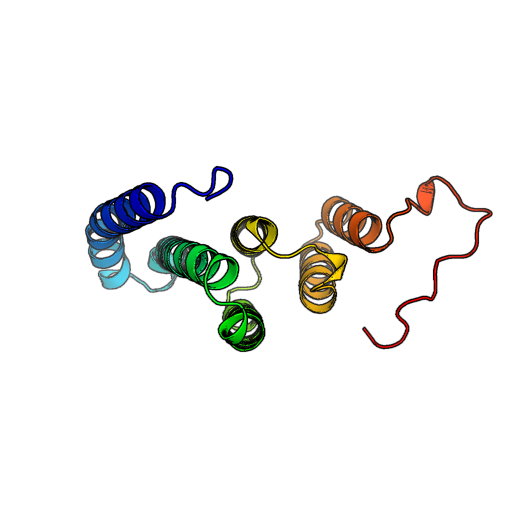CA . HIS A 1 96 ? 6.646 -1.664 -12.883 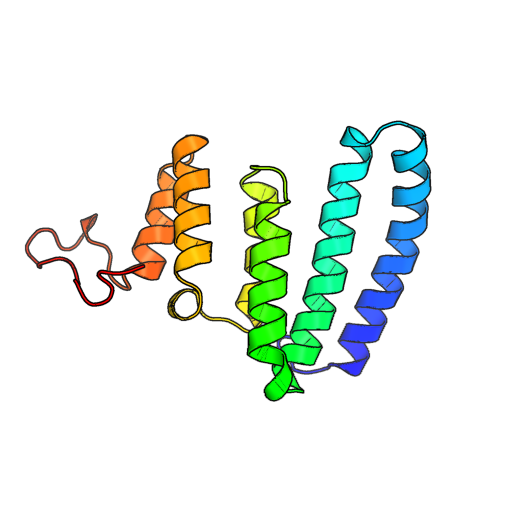1.00 91.00 96 HIS A CA 1
ATOM 788 C C . HIS A 1 96 ? 5.202 -1.944 -13.333 1.00 91.00 96 HIS A C 1
ATOM 790 O O . HIS A 1 96 ? 4.763 -1.414 -14.348 1.00 91.00 96 HIS A O 1
ATOM 796 N N . GLU A 1 97 ? 4.441 -2.746 -12.589 1.00 91.25 97 GLU A N 1
ATOM 797 C CA . GLU A 1 97 ? 3.027 -2.999 -12.881 1.00 91.25 97 GLU A CA 1
ATOM 798 C C . GLU A 1 97 ? 2.134 -1.858 -12.376 1.00 91.25 97 GLU A C 1
ATOM 800 O O . GLU A 1 97 ? 1.065 -1.636 -12.939 1.00 91.25 97 GLU A O 1
ATOM 805 N N . ASP A 1 98 ? 2.573 -1.105 -11.360 1.00 92.75 98 ASP A N 1
ATOM 806 C CA . ASP A 1 98 ? 1.841 0.021 -10.761 1.00 92.75 98 ASP A CA 1
ATOM 807 C C . ASP A 1 98 ? 2.679 1.314 -10.706 1.00 92.75 98 ASP A C 1
ATOM 809 O O . ASP A 1 98 ? 2.809 1.989 -9.679 1.00 92.75 98 ASP A O 1
ATOM 813 N N . MET A 1 99 ? 3.274 1.675 -11.845 1.00 93.19 99 MET A N 1
ATOM 814 C CA . MET A 1 99 ? 4.189 2.819 -11.939 1.00 93.19 99 MET A CA 1
ATOM 815 C C . MET A 1 99 ? 3.555 4.136 -11.476 1.00 93.19 99 MET A C 1
ATOM 817 O O . MET A 1 99 ? 4.219 4.943 -10.823 1.00 93.19 99 MET A O 1
ATOM 821 N N . ARG A 1 100 ? 2.264 4.349 -11.768 1.00 94.44 100 ARG A N 1
ATOM 822 C CA . ARG A 1 100 ? 1.510 5.550 -11.371 1.00 94.44 100 ARG A CA 1
ATOM 823 C C . ARG A 1 100 ? 1.595 5.791 -9.863 1.00 94.44 100 ARG A C 1
ATOM 825 O O . ARG A 1 100 ? 1.860 6.915 -9.426 1.00 94.44 100 ARG A O 1
ATOM 832 N N . THR A 1 101 ? 1.398 4.742 -9.068 1.00 96.25 101 THR A N 1
ATOM 833 C CA . THR A 1 101 ? 1.462 4.810 -7.607 1.00 96.25 101 THR A CA 1
ATOM 834 C C . THR A 1 101 ? 2.854 5.173 -7.113 1.00 96.25 101 THR A C 1
ATOM 836 O O . THR A 1 101 ? 3.012 6.089 -6.300 1.00 96.25 101 THR A O 1
ATOM 839 N N . TRP A 1 102 ? 3.881 4.520 -7.650 1.00 97.19 102 TRP A N 1
ATOM 840 C CA . TRP A 1 102 ? 5.264 4.760 -7.247 1.00 97.19 102 TRP A CA 1
ATOM 841 C C . TRP A 1 102 ? 5.789 6.131 -7.685 1.00 97.19 102 TRP A C 1
ATOM 843 O O . TRP A 1 102 ? 6.510 6.774 -6.923 1.00 97.19 102 TRP A O 1
ATOM 853 N N . LEU A 1 103 ? 5.372 6.647 -8.844 1.00 96.62 103 LEU A N 1
ATOM 854 C CA . LEU A 1 103 ? 5.668 8.023 -9.261 1.00 96.62 103 LEU A CA 1
ATOM 855 C C . LEU A 1 103 ? 4.991 9.044 -8.344 1.00 96.62 103 LEU A C 1
ATOM 857 O O . LEU A 1 103 ? 5.603 10.045 -7.955 1.00 96.62 103 LEU A O 1
ATOM 861 N N . LYS A 1 104 ? 3.742 8.784 -7.934 1.00 97.06 104 LYS A N 1
ATOM 862 C CA . LYS A 1 104 ? 3.047 9.636 -6.963 1.00 97.06 104 LYS A CA 1
ATOM 863 C C . LYS A 1 104 ? 3.769 9.650 -5.616 1.00 97.06 104 LYS A C 1
ATOM 865 O O . LYS A 1 104 ? 3.942 10.725 -5.039 1.00 97.06 104 LYS A O 1
ATOM 870 N N . TYR A 1 105 ? 4.232 8.490 -5.157 1.00 97.88 105 TYR A N 1
ATOM 871 C CA . TYR A 1 105 ? 5.043 8.358 -3.951 1.00 97.88 105 TYR A CA 1
ATOM 872 C C . TYR A 1 105 ? 6.396 9.077 -4.070 1.00 97.88 105 TYR A C 1
ATOM 874 O O . TYR A 1 105 ? 6.757 9.849 -3.184 1.00 97.88 105 TYR A O 1
ATOM 882 N N . ALA A 1 106 ? 7.113 8.928 -5.188 1.00 97.62 106 ALA A N 1
ATOM 883 C CA . ALA A 1 106 ? 8.357 9.656 -5.439 1.00 97.62 106 ALA A CA 1
ATOM 884 C C . ALA A 1 106 ? 8.141 11.181 -5.412 1.00 97.62 106 ALA A C 1
ATOM 886 O O . ALA A 1 106 ? 8.925 11.912 -4.801 1.00 97.62 106 ALA A O 1
ATOM 887 N N . SER A 1 107 ? 7.040 11.665 -6.002 1.00 97.62 107 SER A N 1
ATOM 888 C CA . SER A 1 107 ? 6.643 13.078 -5.944 1.00 97.62 107 SER A CA 1
ATOM 889 C C . SER A 1 107 ? 6.374 13.545 -4.511 1.00 97.62 107 SER A C 1
ATOM 891 O O . SER A 1 107 ? 6.804 14.637 -4.133 1.00 97.62 107 SER A O 1
ATOM 893 N N . LEU A 1 108 ? 5.697 12.724 -3.700 1.00 97.94 108 LEU A N 1
ATOM 894 C CA . LEU A 1 108 ? 5.468 13.001 -2.282 1.00 97.94 108 LEU A CA 1
ATOM 895 C C . LEU A 1 108 ? 6.797 13.111 -1.522 1.00 97.94 108 LEU A C 1
ATOM 897 O O . LEU A 1 108 ? 7.037 14.124 -0.870 1.00 97.94 108 LEU A O 1
ATOM 901 N N . CYS A 1 109 ? 7.692 12.133 -1.679 1.00 97.94 109 CYS A N 1
ATOM 902 C CA . CYS A 1 109 ? 9.032 12.158 -1.093 1.00 97.94 109 CYS A CA 1
ATOM 903 C C . CYS A 1 109 ? 9.792 13.438 -1.461 1.00 97.94 109 CYS A C 1
ATOM 905 O O . CYS A 1 109 ? 10.370 14.077 -0.583 1.00 97.94 109 CYS A O 1
ATOM 907 N N . GLY A 1 110 ? 9.751 13.846 -2.735 1.00 97.69 110 GLY A N 1
ATOM 908 C CA . GLY A 1 110 ? 10.388 15.077 -3.203 1.00 97.69 110 GLY A CA 1
ATOM 909 C C . GLY A 1 110 ? 9.821 16.334 -2.538 1.00 97.69 110 GLY A C 1
ATOM 910 O O . GLY A 1 110 ? 10.578 17.149 -2.014 1.00 97.69 110 GLY A O 1
ATOM 911 N N . LYS A 1 111 ? 8.489 16.461 -2.486 1.00 97.12 111 LYS A N 1
ATOM 912 C CA . LYS A 1 111 ? 7.796 17.599 -1.851 1.00 97.12 111 LYS A CA 1
ATOM 913 C C . LYS A 1 111 ? 8.015 17.673 -0.340 1.00 97.12 111 LYS A C 1
ATOM 915 O O . LYS A 1 111 ? 8.011 18.764 0.215 1.00 97.12 111 LYS A O 1
ATOM 920 N N . SER A 1 112 ? 8.239 16.535 0.310 1.00 96.19 112 SER A N 1
ATOM 921 C CA . SER A 1 112 ? 8.576 16.448 1.735 1.00 96.19 112 SER A CA 1
ATOM 922 C C . SER A 1 112 ? 10.082 16.591 2.017 1.00 96.19 112 SER A C 1
ATOM 924 O O . SER A 1 112 ? 10.514 16.327 3.136 1.00 96.19 112 SER A O 1
ATOM 926 N N . GLY A 1 113 ? 10.904 16.955 1.022 1.00 96.56 113 GLY A N 1
ATOM 927 C CA . GLY A 1 113 ? 12.353 17.150 1.174 1.00 96.56 113 GLY A CA 1
ATOM 928 C C . GLY A 1 113 ? 13.184 15.860 1.236 1.00 96.56 113 GLY A C 1
ATOM 929 O O . GLY A 1 113 ? 14.401 15.908 1.399 1.00 96.56 113 GLY A O 1
ATOM 930 N N . ARG A 1 114 ? 12.568 14.685 1.059 1.00 96.69 114 ARG A N 1
ATOM 931 C CA . ARG A 1 114 ? 13.227 13.366 1.096 1.00 96.69 114 ARG A CA 1
ATOM 932 C C . ARG A 1 114 ? 13.760 12.964 -0.276 1.00 96.69 114 ARG A C 1
ATOM 934 O O . ARG A 1 114 ? 13.420 11.909 -0.814 1.00 96.69 114 ARG A O 1
ATOM 941 N N . LEU A 1 115 ? 14.625 13.805 -0.839 1.00 96.44 115 LEU A N 1
ATOM 942 C CA . LEU A 1 115 ? 15.148 13.655 -2.203 1.00 96.44 115 LEU A CA 1
ATOM 943 C C . LEU A 1 115 ? 15.873 12.323 -2.430 1.00 96.44 115 LEU A C 1
ATOM 945 O O . LEU A 1 115 ? 15.690 11.699 -3.469 1.00 96.44 115 LEU A O 1
ATOM 949 N N . ALA A 1 116 ? 16.630 11.834 -1.443 1.00 95.88 116 ALA A N 1
ATOM 950 C CA . ALA A 1 116 ? 17.307 10.540 -1.545 1.00 95.88 116 ALA A CA 1
ATOM 951 C C . ALA A 1 116 ? 16.321 9.367 -1.704 1.00 95.88 116 ALA A C 1
ATOM 953 O O . ALA A 1 116 ? 16.601 8.407 -2.421 1.00 95.88 116 ALA A O 1
ATOM 954 N N . LEU A 1 117 ? 15.154 9.442 -1.056 1.00 96.00 117 LEU A N 1
ATOM 955 C CA . LEU A 1 117 ? 14.116 8.415 -1.151 1.00 96.00 117 LEU A CA 1
ATOM 956 C C . LEU A 1 117 ? 13.347 8.517 -2.472 1.00 96.00 117 LEU A C 1
ATOM 958 O O . LEU A 1 117 ? 13.078 7.496 -3.106 1.00 96.00 117 LEU A O 1
ATOM 962 N N . ALA A 1 118 ? 13.067 9.744 -2.923 1.00 96.88 118 ALA A N 1
ATOM 963 C CA . ALA A 1 118 ? 12.517 9.987 -4.254 1.00 96.88 118 ALA A CA 1
ATOM 964 C C . ALA A 1 118 ? 13.445 9.418 -5.341 1.00 96.88 118 ALA A C 1
ATOM 966 O O . ALA A 1 118 ? 12.994 8.648 -6.182 1.00 96.88 118 ALA A O 1
ATOM 967 N N . HIS A 1 119 ? 14.749 9.702 -5.263 1.00 94.81 119 HIS A N 1
ATOM 968 C CA . HIS A 1 119 ? 15.752 9.181 -6.191 1.00 94.81 119 HIS A CA 1
ATOM 969 C C . HIS A 1 119 ? 15.784 7.649 -6.209 1.00 94.81 119 HIS A C 1
ATOM 971 O O . HIS A 1 119 ? 15.677 7.052 -7.274 1.00 94.81 119 HIS A O 1
ATOM 977 N N . LYS A 1 120 ? 15.858 6.996 -5.039 1.00 95.38 120 LYS A N 1
ATOM 978 C CA . LYS A 1 120 ? 15.817 5.524 -4.948 1.00 95.38 120 LYS A CA 1
ATOM 979 C C . LYS A 1 120 ? 14.566 4.935 -5.603 1.00 95.38 120 LYS A C 1
ATOM 981 O O . LYS A 1 120 ? 14.667 3.935 -6.302 1.00 95.38 120 LYS A O 1
ATOM 986 N N . THR A 1 121 ? 13.410 5.565 -5.392 1.00 95.38 121 THR A N 1
ATOM 987 C CA . THR A 1 121 ? 12.143 5.132 -5.998 1.00 95.38 121 THR A CA 1
ATOM 988 C C . THR A 1 121 ? 12.178 5.265 -7.520 1.00 95.38 121 THR A C 1
ATOM 990 O O . THR A 1 121 ? 11.772 4.352 -8.226 1.00 95.38 121 THR A O 1
ATOM 993 N N . LEU A 1 122 ? 12.693 6.379 -8.043 1.00 94.69 122 LEU A N 1
ATOM 994 C CA . LEU A 1 122 ? 12.783 6.600 -9.488 1.00 94.69 122 LEU A CA 1
ATOM 995 C C . LEU A 1 122 ? 13.786 5.653 -10.155 1.00 94.69 122 LEU A C 1
ATOM 997 O O . LEU A 1 122 ? 13.483 5.109 -11.208 1.00 94.69 122 LEU A O 1
ATOM 1001 N N . VAL A 1 123 ? 14.937 5.399 -9.528 1.00 93.62 123 VAL A N 1
ATOM 1002 C CA . VAL A 1 123 ? 15.920 4.412 -10.010 1.00 93.62 123 VAL A CA 1
ATOM 1003 C C . VAL A 1 123 ? 15.321 3.005 -10.038 1.00 93.62 123 VAL A C 1
ATOM 1005 O O . VAL A 1 123 ? 15.507 2.286 -11.014 1.00 93.62 123 VAL A O 1
ATOM 1008 N N . LEU A 1 124 ? 14.555 2.626 -9.007 1.00 93.19 124 LEU A N 1
ATOM 1009 C CA . LEU A 1 124 ? 13.821 1.358 -8.986 1.00 93.19 124 LEU A CA 1
ATOM 1010 C C . LEU A 1 124 ? 12.877 1.237 -10.192 1.00 93.19 124 LEU A C 1
ATOM 1012 O O . LEU A 1 124 ? 12.866 0.201 -10.844 1.00 93.19 124 LEU A O 1
ATOM 1016 N N . LEU A 1 125 ? 12.128 2.296 -10.516 1.00 92.62 125 LEU A N 1
ATOM 1017 C CA . LEU A 1 125 ? 11.211 2.306 -11.662 1.00 92.62 125 LEU A CA 1
ATOM 1018 C C . LEU A 1 125 ? 11.917 2.353 -13.021 1.00 92.62 125 LEU A C 1
ATOM 1020 O O . LEU A 1 125 ? 11.396 1.812 -13.992 1.00 92.62 125 LEU A O 1
ATOM 1024 N N . LEU A 1 126 ? 13.080 3.001 -13.104 1.00 90.12 126 LEU A N 1
ATOM 1025 C CA . LEU A 1 126 ? 13.880 3.071 -14.328 1.00 90.12 126 LEU A CA 1
ATOM 1026 C C . LEU A 1 126 ? 14.610 1.755 -14.623 1.00 90.12 126 LEU A C 1
ATOM 1028 O O . LEU A 1 126 ? 14.982 1.517 -15.769 1.00 90.12 126 LEU A O 1
ATOM 1032 N N . GLY A 1 127 ? 14.858 0.922 -13.607 1.00 87.50 127 GLY A N 1
ATOM 1033 C CA . GLY A 1 127 ? 15.644 -0.314 -13.722 1.00 87.50 127 GLY A CA 1
ATOM 1034 C C . GLY A 1 127 ? 17.150 -0.087 -13.920 1.00 87.50 127 GLY A C 1
ATOM 1035 O O . GLY A 1 127 ? 17.929 -1.038 -13.892 1.00 87.50 127 GLY A O 1
ATOM 1036 N N . VAL A 1 128 ? 17.573 1.167 -14.080 1.00 85.69 128 VAL A N 1
ATOM 1037 C CA . VAL A 1 128 ? 18.962 1.611 -14.227 1.00 85.69 128 VAL A CA 1
ATOM 1038 C C . VAL A 1 128 ? 19.189 2.852 -13.368 1.00 85.69 128 VAL A C 1
ATOM 1040 O O . VAL A 1 128 ? 18.249 3.593 -13.085 1.00 85.69 128 VAL A O 1
ATOM 1043 N N . ASP A 1 129 ? 20.435 3.081 -12.947 1.00 86.12 129 ASP A N 1
ATOM 1044 C CA . ASP A 1 129 ? 20.833 4.261 -12.174 1.00 86.12 129 ASP A CA 1
ATOM 1045 C C . ASP A 1 129 ? 21.501 5.292 -13.102 1.00 86.12 129 ASP A C 1
ATOM 1047 O O . ASP A 1 129 ? 22.683 5.132 -13.434 1.00 86.12 129 ASP A O 1
ATOM 1051 N N . PRO A 1 130 ? 20.791 6.361 -13.516 1.00 83.75 130 PRO A N 1
ATOM 1052 C CA . PRO A 1 130 ? 21.333 7.340 -14.455 1.00 83.75 130 PRO A CA 1
ATOM 1053 C C . PRO A 1 130 ? 22.547 8.085 -13.899 1.00 83.75 130 PRO A C 1
ATOM 1055 O O . PRO A 1 130 ? 23.398 8.531 -14.662 1.00 83.75 130 PRO A O 1
ATOM 1058 N N . SER A 1 131 ? 22.672 8.184 -12.569 1.00 83.31 131 SER A N 1
ATOM 1059 C CA . SER A 1 131 ? 23.818 8.844 -11.935 1.00 83.31 131 SER A CA 1
ATOM 1060 C C . SER A 1 131 ? 25.139 8.100 -12.166 1.00 83.31 131 SER A C 1
ATOM 1062 O O . SER A 1 131 ? 26.209 8.694 -12.053 1.00 83.31 131 SER A O 1
ATOM 1064 N N . LYS A 1 132 ? 25.068 6.810 -12.522 1.00 82.19 132 LYS A N 1
ATOM 1065 C CA . LYS A 1 132 ? 26.222 5.948 -12.810 1.00 82.19 132 LYS A CA 1
ATOM 1066 C C . LYS A 1 132 ? 26.467 5.738 -14.304 1.00 82.19 132 LYS A C 1
ATOM 1068 O O . LYS A 1 132 ? 27.508 5.202 -14.668 1.00 82.19 132 LYS A O 1
ATOM 1073 N N . GLN A 1 133 ? 25.518 6.122 -15.157 1.00 77.94 133 GLN A N 1
ATOM 1074 C CA . GLN A 1 133 ? 25.543 5.894 -16.604 1.00 77.94 133 GLN A CA 1
ATOM 1075 C C . GLN A 1 133 ? 25.158 7.178 -17.349 1.00 77.94 133 GLN A C 1
ATOM 1077 O O . GLN A 1 133 ? 24.154 7.225 -18.053 1.00 77.94 133 GLN A O 1
ATOM 1082 N N . LEU A 1 134 ? 25.968 8.227 -17.177 1.00 73.81 134 LEU A N 1
ATOM 1083 C CA . LEU A 1 134 ? 25.710 9.565 -17.729 1.00 73.81 134 LEU A CA 1
ATOM 1084 C C . LEU A 1 134 ? 25.705 9.605 -19.268 1.00 73.81 134 LEU A C 1
ATOM 1086 O O . LEU A 1 134 ? 25.043 10.460 -19.849 1.00 73.81 134 LEU A O 1
ATOM 1090 N N . ASP A 1 135 ? 26.403 8.668 -19.916 1.00 76.75 135 ASP A N 1
ATOM 1091 C CA . ASP A 1 135 ? 26.564 8.620 -21.376 1.00 76.75 135 ASP A CA 1
ATOM 1092 C C . ASP A 1 135 ? 25.489 7.778 -22.089 1.00 76.75 135 ASP A C 1
ATOM 1094 O O . ASP A 1 135 ? 25.442 7.739 -23.320 1.00 76.75 135 ASP A O 1
ATOM 1098 N N . HIS A 1 136 ? 24.614 7.096 -21.339 1.00 74.69 136 HIS A N 1
ATOM 1099 C CA . HIS A 1 136 ? 23.531 6.298 -21.911 1.00 74.69 136 HIS A CA 1
ATOM 1100 C C . HIS A 1 136 ? 22.216 7.089 -21.946 1.00 74.69 136 HIS A C 1
ATOM 1102 O O . HIS A 1 136 ? 21.839 7.708 -20.948 1.00 74.69 136 HIS A O 1
ATOM 1108 N N . PRO A 1 137 ? 21.474 7.059 -23.070 1.00 76.38 137 PRO A N 1
ATOM 1109 C CA . PRO A 1 137 ? 20.177 7.713 -23.144 1.00 76.38 137 PRO A CA 1
ATOM 1110 C C . PRO A 1 137 ? 19.202 7.069 -22.153 1.00 76.38 137 PRO A C 1
ATOM 1112 O O . PRO A 1 137 ? 19.168 5.847 -21.994 1.00 76.38 137 PRO A O 1
ATOM 1115 N N . LEU A 1 138 ? 18.388 7.903 -21.503 1.00 76.75 138 LEU A N 1
ATOM 1116 C CA . LEU A 1 138 ? 17.354 7.425 -20.591 1.00 76.75 138 LEU A CA 1
ATOM 1117 C C . LEU A 1 138 ? 16.334 6.549 -21.341 1.00 76.75 138 LEU A C 1
ATOM 1119 O O . LEU A 1 138 ? 15.928 6.910 -22.450 1.00 76.75 138 LEU A O 1
ATOM 1123 N N . PRO A 1 139 ? 15.867 5.439 -20.740 1.00 78.06 139 PRO A N 1
ATOM 1124 C CA . PRO A 1 139 ? 14.788 4.646 -21.314 1.00 78.06 139 PRO A CA 1
ATOM 1125 C C . PRO A 1 139 ? 13.506 5.479 -21.476 1.00 78.06 139 PRO A C 1
ATOM 1127 O O . PRO A 1 139 ? 13.027 6.084 -20.520 1.00 78.06 139 PRO A O 1
ATOM 1130 N N . THR A 1 140 ? 12.911 5.476 -22.671 1.00 77.44 140 THR A N 1
ATOM 1131 C CA . THR A 1 140 ? 11.665 6.205 -22.997 1.00 77.44 140 THR A CA 1
ATOM 1132 C C . THR A 1 140 ? 10.450 5.281 -23.151 1.00 77.44 140 THR A C 1
ATOM 1134 O O . THR A 1 140 ? 9.453 5.654 -23.762 1.00 77.44 140 THR A O 1
ATOM 1137 N N . ALA A 1 141 ? 10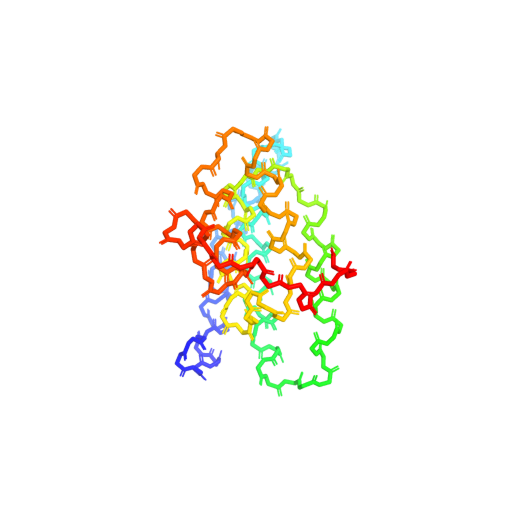.507 4.071 -22.583 1.00 72.31 141 ALA A N 1
ATOM 1138 C CA . ALA A 1 141 ? 9.514 3.008 -22.782 1.00 72.31 141 ALA A CA 1
ATOM 1139 C C . ALA A 1 141 ? 8.088 3.342 -22.287 1.00 72.31 141 ALA A C 1
ATOM 1141 O O . ALA A 1 141 ? 7.130 2.690 -22.699 1.00 72.31 141 ALA A O 1
ATOM 1142 N N . HIS A 1 142 ? 7.932 4.356 -21.429 1.00 72.06 142 HIS A N 1
ATOM 1143 C CA . HIS A 1 142 ? 6.668 4.691 -20.766 1.00 72.06 142 HIS A CA 1
ATOM 1144 C C . HIS A 1 142 ? 6.331 6.194 -20.863 1.00 72.06 142 HIS A C 1
ATOM 1146 O O . HIS A 1 142 ? 6.358 6.893 -19.853 1.00 72.06 142 HIS A O 1
ATOM 1152 N N . PRO A 1 143 ? 6.010 6.724 -22.060 1.00 61.72 143 PRO A N 1
ATOM 1153 C CA . PRO A 1 143 ? 5.808 8.163 -22.268 1.00 61.72 143 PRO A CA 1
ATOM 1154 C C . PRO A 1 143 ? 4.472 8.712 -21.729 1.00 61.72 143 PRO A C 1
ATOM 1156 O O . PRO A 1 143 ? 4.300 9.927 -21.673 1.00 61.72 143 PRO A O 1
ATOM 1159 N N . HIS A 1 144 ? 3.521 7.845 -21.364 1.00 64.44 144 HIS A N 1
ATOM 1160 C CA . HIS A 1 144 ? 2.154 8.220 -20.961 1.00 64.44 144 HIS A CA 1
ATOM 1161 C C . HIS A 1 144 ? 1.829 7.957 -19.482 1.00 64.44 144 HIS A C 1
ATOM 1163 O O . HIS A 1 144 ? 0.666 8.081 -19.096 1.00 64.44 144 HIS A O 1
ATOM 1169 N N . VAL A 1 145 ? 2.818 7.555 -18.679 1.00 56.78 145 VAL A N 1
ATOM 1170 C CA . VAL A 1 145 ? 2.640 7.318 -17.236 1.00 56.78 145 VAL A CA 1
ATOM 1171 C C . VAL A 1 145 ? 2.771 8.625 -16.459 1.00 56.78 145 VAL A C 1
ATOM 1173 O O . VAL A 1 145 ? 3.705 9.399 -16.766 1.00 56.78 145 VAL A O 1
#

Organism: Oncorhynchus mykiss (NCBI:txid8022)

Foldseek 3Di:
DLVLPLVVLLVVLVVVVVVLVVVLVVQVVPDPVSNLVSVLVNVLSVLLVVVNCVVVPVVCVVVNLVVLVVVLVVRPLDLVSLVSSVVSVVSRDQCLNVVVSLQVSLVSCVVVVNPVVSQVSVCSNQVHRCVVVVPDDGDPPCVPD

InterPro domains:
  IPR003151 PIK-related kinase, FAT [PF02259] (1-137)
  IPR014009 PIK-related kinase, FAT domain [PS51189] (1-145)
  IPR050517 DNA Damage Response and Repair Kinase [PTHR11139] (1-129)

pLDDT: mean 91.88, std 8.14, range [56.78, 98.44]

Sequence (145 aa):
LHQDLFSLAQQCIDKARDLWDAELTAMAGESYSRAYGAMVSCQMLSELEEVIQYKLVPERRDIIRDTWWERLQGCQRIVEDWQRILMVRSLVINPHEDMRTWLKYASLCGKSGRLALAHKTLVLLLGVDPSKQLDHPLPTAHPHV

Secondary structure (DSSP, 8-state):
-TT--HHHHHHHHHHHHHHHHHHHHHHHTT-HHHHHHHHHHHHHHHHHHHHHHHHH-GGGHHHHHHHHHHHHHHS-S-HHHHHHHHHHHTTT--TTTSHHHHHHHHHHHHHTT-HHHHHHHHHHHHSS-GGG-TTSPPP-S-TT-